Protein AF-A0A8I2GSS6-F1 (afdb_monomer_lite)

Radius of gyration: 16.84 Å; chains: 1; bounding box: 35×29×45 Å

Sequence (71 aa):
MDTHEAGDLVQPIRAGVISTDAVHATLDELCRRNVPARTSNDEITLYKAVGTALADLAAATMVYEAALIAG

InterPro domains:
  IPR003462 Ornithine cyclodeaminase/mu-crystallin [PF02423] (3-67)
  IPR036291 NAD(P)-binding domain superfamily [SSF51735] (3-68)

Structure (mmCIF, N/CA/C/O backbone):
data_AF-A0A8I2GSS6-F1
#
_entry.id   AF-A0A8I2GSS6-F1
#
loop_
_atom_site.group_PDB
_atom_site.id
_atom_site.type_symbol
_atom_site.label_atom_id
_atom_site.label_alt_id
_atom_site.label_comp_id
_atom_site.label_asym_id
_atom_site.label_entity_id
_atom_site.label_seq_id
_atom_site.pdbx_PDB_ins_code
_atom_site.Cartn_x
_atom_site.Cartn_y
_atom_site.Cartn_z
_atom_site.occupancy
_atom_site.B_iso_or_equiv
_atom_site.auth_seq_id
_atom_site.auth_comp_id
_atom_site.auth_asym_id
_atom_site.auth_atom_id
_atom_site.pdbx_PDB_model_num
ATOM 1 N N . MET A 1 1 ? -13.369 1.390 -3.006 1.00 52.72 1 MET A N 1
ATOM 2 C CA . MET A 1 1 ? -12.495 0.228 -3.261 1.00 52.72 1 MET A CA 1
ATOM 3 C C . MET A 1 1 ? -13.377 -1.000 -3.290 1.00 52.72 1 MET A C 1
ATOM 5 O O . MET A 1 1 ? -14.033 -1.264 -2.290 1.00 52.72 1 MET A O 1
ATOM 9 N N . ASP A 1 2 ? -13.450 -1.700 -4.420 1.00 55.06 2 ASP A N 1
ATOM 10 C CA . ASP A 1 2 ? -14.207 -2.947 -4.499 1.00 55.06 2 ASP A CA 1
ATOM 11 C C . ASP A 1 2 ? -13.463 -4.023 -3.707 1.00 55.06 2 ASP A C 1
ATOM 13 O O . ASP A 1 2 ? -12.436 -4.551 -4.126 1.00 55.06 2 ASP A O 1
ATOM 17 N N . THR A 1 3 ? -13.974 -4.352 -2.524 1.00 59.16 3 THR A N 1
ATOM 18 C CA . THR A 1 3 ? -13.459 -5.406 -1.639 1.00 59.16 3 THR A CA 1
ATOM 19 C C . THR A 1 3 ? -13.778 -6.806 -2.172 1.00 59.16 3 THR A C 1
ATOM 21 O O . THR A 1 3 ? -14.038 -7.713 -1.393 1.00 59.16 3 THR A O 1
ATOM 24 N N . HIS A 1 4 ? -13.798 -6.998 -3.492 1.00 62.81 4 HIS A N 1
ATOM 25 C CA . HIS A 1 4 ? -14.201 -8.247 -4.144 1.00 62.81 4 HIS A CA 1
ATOM 26 C C . HIS A 1 4 ? -13.009 -9.069 -4.646 1.00 62.81 4 HIS A C 1
ATOM 28 O O . HIS A 1 4 ? -13.093 -10.294 -4.678 1.00 62.81 4 HIS A O 1
ATOM 34 N N . GLU A 1 5 ? -11.892 -8.420 -4.981 1.00 69.12 5 GLU A N 1
ATOM 35 C CA . GLU A 1 5 ? -10.728 -9.087 -5.586 1.00 69.12 5 GLU A CA 1
ATOM 36 C C . GLU A 1 5 ? -9.646 -9.457 -4.560 1.00 69.12 5 GLU A C 1
ATOM 38 O O . GLU A 1 5 ? -8.889 -10.409 -4.743 1.00 69.12 5 GLU A O 1
ATOM 43 N N . ALA A 1 6 ? -9.578 -8.734 -3.439 1.00 77.62 6 ALA A N 1
ATOM 44 C CA . ALA A 1 6 ? -8.571 -8.952 -2.406 1.00 77.62 6 ALA A CA 1
ATOM 45 C C . ALA A 1 6 ? -9.026 -10.028 -1.412 1.00 77.62 6 ALA A C 1
ATOM 47 O O . ALA A 1 6 ? -9.564 -9.694 -0.358 1.00 77.62 6 ALA A O 1
ATOM 48 N N . GLY A 1 7 ? -8.804 -11.312 -1.717 1.00 77.75 7 GLY A N 1
ATOM 49 C CA . GLY A 1 7 ? -9.195 -12.433 -0.842 1.00 77.75 7 GLY A 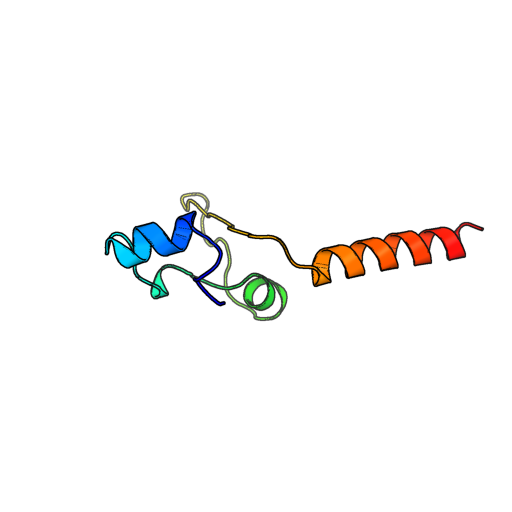CA 1
ATOM 50 C C . GLY A 1 7 ? -8.764 -12.266 0.625 1.00 77.75 7 GLY A C 1
ATOM 51 O O . GLY A 1 7 ? -9.551 -12.554 1.525 1.00 77.75 7 GLY A O 1
ATOM 52 N N . ASP A 1 8 ? -7.581 -11.684 0.846 1.00 85.56 8 ASP A N 1
ATOM 53 C CA . ASP A 1 8 ? -7.013 -11.376 2.170 1.00 85.56 8 ASP A CA 1
ATOM 54 C C . ASP A 1 8 ? -7.824 -10.346 2.983 1.00 85.56 8 ASP A C 1
ATOM 56 O O . ASP A 1 8 ? -7.664 -10.259 4.195 1.00 85.56 8 ASP A O 1
ATOM 60 N N . LEU A 1 9 ? -8.693 -9.560 2.337 1.00 87.94 9 LEU A N 1
ATOM 61 C CA . LEU A 1 9 ? -9.639 -8.637 2.980 1.00 87.94 9 LEU A CA 1
ATOM 62 C C . LEU A 1 9 ? -11.070 -9.180 2.930 1.00 87.94 9 LEU A C 1
ATOM 64 O O . LEU A 1 9 ? -11.792 -9.115 3.923 1.00 87.94 9 LEU A O 1
ATOM 68 N N . VAL A 1 10 ? -11.478 -9.761 1.795 1.00 88.44 10 VAL A N 1
ATOM 69 C CA . VAL A 1 10 ? -12.841 -10.277 1.595 1.00 88.44 10 VAL A CA 1
ATOM 70 C C . VAL A 1 10 ? -13.172 -11.353 2.626 1.00 88.44 10 VAL A C 1
ATOM 72 O O . VAL A 1 10 ? -14.257 -11.340 3.208 1.00 88.44 10 VAL A O 1
ATOM 75 N N . GLN A 1 11 ? -12.262 -12.310 2.837 1.00 91.25 11 GLN A N 1
ATOM 76 C CA . GLN A 1 11 ? -12.532 -13.458 3.701 1.00 91.25 11 GLN A CA 1
ATOM 77 C C . GLN A 1 11 ? -12.647 -13.047 5.178 1.00 91.25 11 GLN A C 1
ATOM 79 O O . GLN A 1 11 ? -13.660 -13.404 5.782 1.00 91.25 11 GLN A O 1
ATOM 84 N N . PRO A 1 12 ? -11.722 -12.251 5.761 1.00 92.00 12 PRO A N 1
ATOM 85 C CA . PRO A 1 12 ? -11.874 -11.770 7.136 1.00 92.00 12 PRO A CA 1
ATOM 86 C C . PRO A 1 12 ? -13.113 -10.897 7.357 1.00 92.00 12 PRO A C 1
ATOM 88 O O . PRO A 1 12 ? -13.751 -11.023 8.401 1.00 92.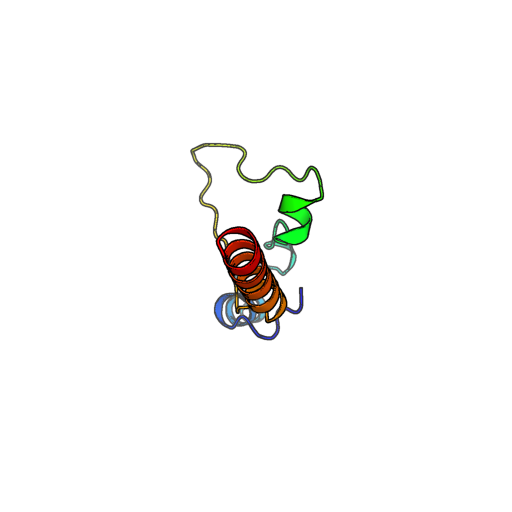00 12 PRO A O 1
ATOM 91 N N . ILE A 1 13 ? -13.492 -10.066 6.375 1.00 91.19 13 ILE A N 1
ATOM 92 C CA . ILE A 1 13 ? -14.723 -9.260 6.440 1.00 91.19 13 ILE A CA 1
ATOM 93 C C . ILE A 1 13 ? -15.957 -10.165 6.469 1.00 91.19 13 ILE A C 1
ATOM 95 O O . ILE A 1 13 ? -16.819 -10.018 7.332 1.00 91.19 13 ILE A O 1
ATOM 99 N N . ARG A 1 14 ? -16.038 -11.150 5.564 1.00 90.81 14 ARG A N 1
ATOM 100 C CA . ARG A 1 14 ? -17.152 -12.116 5.531 1.00 90.81 14 ARG A CA 1
ATOM 101 C C . ARG A 1 14 ? -17.224 -12.978 6.790 1.00 90.81 14 ARG A C 1
ATOM 103 O O . ARG A 1 14 ? -18.317 -13.337 7.210 1.00 90.81 14 ARG A O 1
ATOM 110 N N . ALA A 1 15 ? -16.076 -13.302 7.379 1.00 94.88 15 ALA A N 1
ATOM 111 C CA . ALA A 1 15 ? -15.985 -14.025 8.643 1.00 94.88 15 ALA A CA 1
ATOM 112 C C . ALA A 1 15 ? -16.310 -13.150 9.871 1.00 94.88 15 ALA A C 1
ATOM 114 O O . ALA A 1 15 ? -16.361 -13.672 10.982 1.00 94.88 15 ALA A O 1
ATOM 115 N N . GLY A 1 16 ? -16.517 -11.838 9.696 1.00 94.62 16 GLY A N 1
ATOM 116 C CA . GLY A 1 16 ? -16.815 -10.897 10.779 1.00 94.62 16 GLY A CA 1
ATOM 117 C C . GLY A 1 16 ? -15.622 -10.568 11.682 1.00 94.62 16 GLY A C 1
ATOM 118 O O . GLY A 1 16 ? -15.813 -10.006 12.755 1.00 94.62 16 GLY A O 1
ATOM 119 N N . VAL A 1 17 ? -14.396 -10.913 11.273 1.00 96.44 17 VAL A N 1
ATOM 120 C CA . VAL A 1 17 ? -13.167 -10.652 12.046 1.00 96.44 17 VAL A CA 1
ATOM 121 C C . VAL A 1 17 ? -12.788 -9.170 11.997 1.00 96.44 17 VAL A C 1
ATOM 123 O O . VAL A 1 17 ? -12.274 -8.627 12.970 1.00 96.44 17 VAL A O 1
ATOM 126 N N . ILE A 1 18 ? -13.063 -8.514 10.869 1.00 93.19 18 ILE A N 1
ATOM 127 C CA . ILE A 1 18 ? -12.891 -7.071 10.666 1.00 93.19 18 ILE A CA 1
ATOM 128 C C . ILE A 1 18 ? -14.113 -6.514 9.927 1.00 93.19 18 ILE A C 1
ATOM 130 O O . ILE A 1 18 ? -14.780 -7.242 9.194 1.00 93.19 18 ILE A O 1
ATOM 134 N N . SER A 1 19 ? -14.408 -5.227 10.097 1.00 91.44 19 SER A N 1
ATOM 135 C CA . SER A 1 19 ? -15.424 -4.535 9.296 1.00 91.44 19 SER A CA 1
ATOM 136 C C . SER A 1 19 ? -14.805 -3.907 8.044 1.00 91.44 19 SER A C 1
ATOM 138 O O . SER A 1 19 ? -13.588 -3.762 7.937 1.00 91.44 19 SER A O 1
ATOM 140 N N . THR A 1 20 ? -15.643 -3.484 7.096 1.00 86.25 20 THR A N 1
ATOM 141 C CA . THR A 1 20 ? -15.200 -2.660 5.957 1.00 86.25 20 THR A CA 1
ATOM 142 C C . THR A 1 20 ? -14.563 -1.345 6.401 1.00 86.25 20 THR A C 1
ATOM 144 O O . THR A 1 20 ? -13.651 -0.860 5.739 1.00 86.25 20 THR A O 1
ATOM 147 N N . ASP A 1 21 ? -14.984 -0.819 7.552 1.00 88.50 21 ASP A N 1
ATOM 148 C CA . ASP A 1 21 ? -14.463 0.421 8.136 1.00 88.50 21 ASP A CA 1
ATOM 149 C C . ASP A 1 21 ? -13.058 0.247 8.736 1.00 88.50 21 ASP A C 1
ATOM 151 O O . ASP A 1 21 ? -12.413 1.227 9.096 1.00 88.50 21 ASP A O 1
ATOM 155 N N . ALA A 1 22 ? -12.549 -0.989 8.820 1.00 88.75 22 ALA A N 1
ATOM 156 C CA . ALA A 1 22 ? -11.156 -1.245 9.177 1.00 88.75 22 ALA A CA 1
ATOM 157 C C . ALA A 1 22 ? -10.173 -0.753 8.095 1.00 88.75 22 ALA A C 1
ATOM 159 O O . ALA A 1 22 ? -8.977 -0.619 8.360 1.00 88.75 22 ALA A O 1
ATOM 160 N N . VAL A 1 23 ? -10.652 -0.479 6.875 1.00 90.75 23 VAL A N 1
ATOM 161 C CA . VAL A 1 23 ? -9.850 0.158 5.828 1.00 90.75 23 VAL A CA 1
ATOM 162 C C . VAL A 1 23 ? -9.801 1.662 6.094 1.00 90.75 23 VAL A C 1
ATOM 164 O O . VAL A 1 23 ? -10.719 2.393 5.740 1.00 90.75 23 VAL A O 1
ATOM 167 N N . HIS A 1 24 ? -8.702 2.115 6.701 1.00 92.19 24 HIS A N 1
ATOM 168 C CA . HIS A 1 24 ? -8.487 3.521 7.071 1.00 92.19 24 HIS A CA 1
ATOM 169 C C . HIS A 1 24 ? -8.574 4.489 5.885 1.00 92.19 24 HIS A C 1
ATOM 171 O O . HIS A 1 24 ? -9.206 5.538 5.976 1.00 92.19 24 HIS A O 1
ATOM 177 N N . ALA A 1 25 ? -7.918 4.144 4.776 1.00 92.19 25 ALA A N 1
ATOM 178 C CA . ALA A 1 25 ? -7.903 4.948 3.563 1.00 92.19 25 ALA A CA 1
ATOM 179 C C . ALA A 1 25 ? -7.428 4.124 2.365 1.00 92.19 25 ALA A C 1
ATOM 181 O O . ALA A 1 25 ? -6.685 3.147 2.500 1.00 92.19 25 ALA A O 1
ATOM 182 N N . THR A 1 26 ? -7.819 4.561 1.177 1.00 90.75 26 THR A N 1
ATOM 183 C CA . THR A 1 26 ? -7.238 4.106 -0.090 1.00 90.75 26 THR A CA 1
ATOM 184 C C . THR A 1 26 ? -5.911 4.817 -0.384 1.00 90.75 26 THR A C 1
ATOM 186 O O . THR A 1 26 ? -5.603 5.863 0.190 1.00 90.75 26 THR A O 1
ATOM 189 N N . LEU A 1 27 ? -5.097 4.266 -1.294 1.00 90.75 27 LEU A N 1
ATOM 190 C CA . LEU A 1 27 ? -3.813 4.885 -1.649 1.00 90.75 27 LEU A CA 1
ATOM 191 C C . LEU A 1 27 ? -4.000 6.270 -2.286 1.00 90.75 27 LEU A C 1
ATOM 193 O O . LEU A 1 27 ? -3.235 7.183 -1.991 1.00 90.75 27 LEU A O 1
ATOM 197 N N . ASP A 1 28 ? -5.018 6.455 -3.127 1.00 90.06 28 ASP A N 1
ATOM 198 C CA . ASP A 1 28 ? -5.299 7.754 -3.736 1.00 90.06 28 ASP A CA 1
ATOM 199 C C . ASP A 1 28 ? -5.740 8.792 -2.699 1.00 90.06 28 ASP A C 1
ATOM 20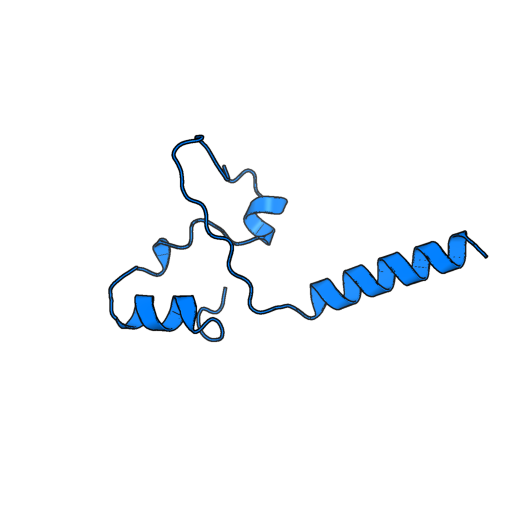1 O O . ASP A 1 28 ? -5.328 9.949 -2.792 1.00 90.06 28 ASP A O 1
ATOM 205 N N . GLU A 1 29 ? -6.494 8.387 -1.676 1.00 92.62 29 GLU A N 1
ATOM 206 C CA . GLU A 1 29 ? -6.817 9.257 -0.548 1.00 92.62 29 GLU A CA 1
ATOM 207 C C . GLU A 1 29 ? -5.575 9.627 0.257 1.00 92.62 29 GLU A C 1
ATOM 209 O O . GLU A 1 29 ? -5.400 10.802 0.551 1.00 92.62 29 GLU A O 1
ATOM 214 N N . LEU A 1 30 ? -4.684 8.678 0.553 1.00 92.75 30 LEU A N 1
ATOM 215 C CA . LEU A 1 30 ? -3.430 8.968 1.258 1.00 92.75 30 LEU A CA 1
ATOM 216 C C . LEU A 1 30 ? -2.505 9.900 0.461 1.00 92.75 30 LEU A C 1
ATOM 218 O O . LEU A 1 30 ? -1.800 10.717 1.046 1.00 92.75 30 LEU A O 1
ATOM 222 N N . CYS A 1 31 ? -2.495 9.796 -0.871 1.00 91.12 31 CYS A N 1
ATOM 223 C CA . CYS A 1 31 ? -1.666 10.650 -1.720 1.00 91.12 31 CYS A CA 1
ATOM 224 C C . CYS A 1 31 ? -2.260 12.048 -1.944 1.00 91.12 31 CYS A C 1
ATOM 226 O O . CYS A 1 31 ? -1.509 13.005 -2.124 1.00 91.12 31 CYS A O 1
ATOM 228 N N . ARG A 1 32 ? -3.592 12.171 -2.024 1.00 89.19 32 ARG A N 1
ATOM 229 C CA . ARG A 1 32 ? -4.267 13.407 -2.472 1.00 89.19 32 ARG A CA 1
ATOM 230 C C . ARG A 1 32 ? -4.996 14.150 -1.368 1.00 89.19 32 ARG A C 1
ATOM 232 O O . ARG A 1 32 ? -5.209 15.355 -1.480 1.00 89.19 32 ARG A O 1
ATOM 239 N N . ARG A 1 33 ? -5.457 13.438 -0.347 1.00 74.06 33 ARG A N 1
ATOM 240 C CA . ARG A 1 33 ? -6.205 14.002 0.771 1.00 74.06 33 ARG A CA 1
ATOM 241 C C . ARG A 1 33 ? -5.253 14.064 1.953 1.00 74.06 33 ARG A C 1
ATOM 243 O O . ARG A 1 33 ? -4.393 13.209 2.117 1.00 74.06 33 ARG A O 1
ATOM 250 N N . ASN A 1 34 ? -5.403 15.085 2.787 1.00 80.25 34 ASN A N 1
ATOM 251 C CA . ASN A 1 34 ? -4.568 15.277 3.973 1.00 80.25 34 ASN A CA 1
ATOM 252 C C . ASN A 1 34 ? -4.976 14.295 5.095 1.00 80.25 34 ASN A C 1
ATOM 254 O O . ASN A 1 34 ? -5.260 14.701 6.220 1.00 80.25 34 ASN A O 1
ATOM 258 N N . VAL A 1 35 ? -5.121 13.012 4.750 1.00 89.50 35 VAL A N 1
ATOM 259 C CA . VAL A 1 35 ? -5.452 11.925 5.664 1.00 89.50 35 VAL A CA 1
ATOM 260 C C . VAL A 1 35 ? -4.168 11.564 6.404 1.00 89.50 35 VAL A C 1
ATOM 262 O O . VAL A 1 35 ? -3.181 11.211 5.755 1.00 89.50 35 VAL A O 1
ATOM 265 N N . PRO A 1 36 ? -4.145 11.644 7.746 1.00 89.75 36 PRO A N 1
ATOM 266 C CA . PRO A 1 36 ? -3.005 11.178 8.517 1.00 89.75 36 PRO A CA 1
ATOM 267 C C . PRO A 1 36 ? -2.772 9.698 8.211 1.00 89.75 36 PRO A C 1
ATOM 269 O O . PRO A 1 36 ? -3.680 8.886 8.381 1.00 89.75 36 PRO A O 1
ATOM 272 N N . ALA A 1 37 ? -1.580 9.366 7.718 1.00 90.38 37 ALA A N 1
ATOM 273 C CA . ALA A 1 37 ? -1.181 7.988 7.471 1.00 90.38 37 ALA A CA 1
ATOM 274 C C . ALA A 1 37 ? -0.762 7.344 8.804 1.00 90.38 37 ALA A C 1
ATOM 276 O O . ALA A 1 37 ? -1.587 7.115 9.680 1.00 90.38 37 ALA A O 1
ATOM 277 N N . ARG A 1 38 ? 0.533 7.101 8.991 1.00 94.19 38 ARG A N 1
ATOM 278 C CA . ARG A 1 38 ? 1.094 6.677 10.273 1.00 94.19 38 ARG A CA 1
ATOM 279 C C . ARG A 1 38 ? 1.195 7.868 11.223 1.00 94.19 38 ARG A C 1
ATOM 281 O O . ARG A 1 38 ? 1.787 8.882 10.856 1.00 94.19 38 ARG A O 1
ATOM 288 N N . THR A 1 39 ? 0.668 7.729 12.436 1.00 94.88 39 THR A N 1
ATOM 289 C CA . THR A 1 39 ? 0.670 8.788 13.459 1.00 94.88 39 THR A CA 1
ATOM 290 C C . THR A 1 39 ? 1.583 8.492 14.646 1.00 94.88 39 THR A C 1
ATOM 292 O O . THR A 1 39 ? 1.960 9.413 15.369 1.00 94.88 39 THR A O 1
ATOM 295 N N . SER A 1 40 ? 2.008 7.236 14.822 1.00 96.88 40 SER A N 1
ATOM 296 C CA . SER A 1 40 ? 2.985 6.860 15.849 1.00 96.88 40 SER A CA 1
ATOM 297 C C . SER A 1 40 ? 3.896 5.701 15.422 1.00 96.88 40 SER A C 1
ATOM 299 O O . SER A 1 40 ? 3.641 4.986 14.446 1.00 96.88 40 SER A O 1
ATOM 301 N N . ASN A 1 41 ? 4.991 5.516 16.163 1.00 96.81 41 ASN A N 1
ATOM 302 C CA . ASN A 1 41 ? 5.928 4.410 15.940 1.00 96.81 41 ASN A CA 1
ATOM 303 C C . ASN A 1 41 ? 5.390 3.060 16.437 1.00 96.81 41 ASN A C 1
ATOM 305 O O . ASN A 1 41 ? 5.867 2.027 15.977 1.00 96.81 41 ASN A O 1
ATOM 309 N N . ASP A 1 42 ? 4.389 3.067 17.319 1.00 97.56 42 ASP A N 1
ATOM 310 C CA . ASP A 1 42 ? 3.805 1.851 17.899 1.00 97.56 42 ASP A CA 1
ATOM 311 C C . ASP A 1 42 ? 2.729 1.223 16.992 1.00 97.56 42 ASP A C 1
ATOM 313 O O . ASP A 1 42 ? 2.322 0.079 17.189 1.00 97.56 42 ASP A O 1
ATOM 317 N N . GLU A 1 43 ? 2.266 1.950 15.970 1.00 96.56 43 GLU A N 1
ATOM 318 C CA . GLU A 1 43 ? 1.278 1.457 15.010 1.00 96.56 43 GLU A CA 1
ATOM 319 C C . GLU A 1 43 ? 1.850 0.366 14.092 1.00 96.56 43 GLU A C 1
ATOM 321 O O . GLU A 1 43 ? 2.918 0.501 13.487 1.00 96.56 43 GLU A O 1
ATOM 326 N N . ILE A 1 44 ? 1.073 -0.690 13.865 1.00 95.31 44 ILE A N 1
ATOM 327 C CA . ILE A 1 44 ? 1.319 -1.630 12.770 1.00 95.31 44 ILE A CA 1
ATOM 328 C C . ILE A 1 44 ? 0.431 -1.213 11.599 1.00 95.31 44 ILE A C 1
ATOM 330 O O . ILE A 1 44 ? -0.791 -1.204 11.713 1.00 95.31 44 ILE A O 1
ATOM 334 N N . THR A 1 45 ? 1.042 -0.874 10.463 1.00 94.50 45 THR A N 1
ATOM 335 C CA . THR A 1 45 ? 0.323 -0.467 9.247 1.00 94.50 45 THR A CA 1
ATOM 336 C C . THR A 1 45 ? 0.444 -1.544 8.182 1.00 94.50 45 THR A C 1
ATOM 338 O O . THR A 1 45 ? 1.556 -1.974 7.873 1.00 94.50 45 THR A O 1
ATOM 341 N N . LEU A 1 46 ? -0.676 -1.916 7.569 1.00 92.94 46 LEU A N 1
ATOM 342 C CA . LEU A 1 46 ? -0.718 -2.834 6.436 1.00 92.94 46 LEU A CA 1
ATOM 343 C C . LEU A 1 46 ? -1.211 -2.089 5.197 1.00 92.94 46 LEU A C 1
ATOM 345 O O . LEU A 1 46 ? -2.327 -1.580 5.176 1.00 92.94 46 LEU A O 1
ATOM 349 N N . TYR A 1 47 ? -0.395 -2.078 4.147 1.00 92.12 47 TYR A N 1
ATOM 350 C CA . TYR A 1 47 ? -0.848 -1.712 2.812 1.00 92.12 47 TYR A CA 1
ATOM 351 C C . TYR A 1 47 ? -1.147 -2.984 2.018 1.00 92.12 47 TYR A C 1
ATOM 353 O O . TYR A 1 47 ? -0.297 -3.870 1.919 1.00 92.12 47 TYR A O 1
ATOM 361 N N . LYS A 1 48 ? -2.352 -3.073 1.445 1.00 89.31 48 LYS A N 1
ATOM 362 C CA . LYS A 1 48 ? -2.765 -4.190 0.592 1.00 89.31 48 LYS A CA 1
ATOM 363 C C . LYS A 1 48 ? -3.103 -3.692 -0.810 1.00 89.31 48 LYS A C 1
ATOM 365 O O . LYS A 1 48 ? -3.935 -2.805 -0.977 1.00 89.31 48 LYS A O 1
ATOM 370 N N . ALA A 1 49 ? -2.509 -4.338 -1.811 1.00 88.25 49 ALA A N 1
ATOM 371 C CA . ALA A 1 49 ? -2.787 -4.121 -3.226 1.00 88.25 49 ALA A CA 1
ATOM 372 C C . ALA A 1 49 ? -3.098 -5.448 -3.934 1.00 88.25 49 ALA A C 1
ATOM 374 O O . ALA A 1 49 ? -2.573 -6.498 -3.555 1.00 88.25 49 ALA A O 1
ATOM 375 N N . VAL A 1 50 ? -3.943 -5.386 -4.965 1.00 86.56 50 VAL A N 1
ATOM 376 C CA . VAL A 1 50 ? -4.188 -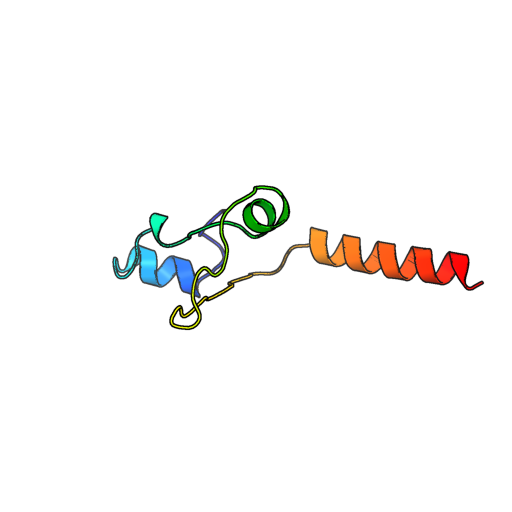6.483 -5.926 1.00 86.56 50 VAL A CA 1
ATOM 377 C C . VAL A 1 50 ? -3.517 -6.235 -7.286 1.00 86.56 50 VAL A C 1
ATOM 379 O O . VAL A 1 50 ? -3.462 -7.139 -8.109 1.00 86.56 50 VAL A O 1
ATOM 382 N N . GLY A 1 51 ? -2.937 -5.044 -7.486 1.00 85.69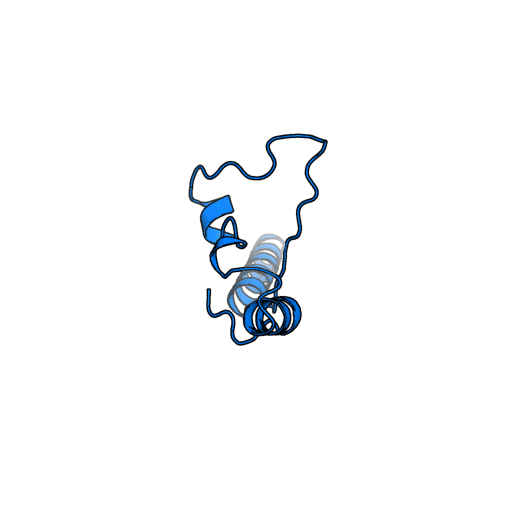 51 GLY A N 1
ATOM 383 C CA . GLY A 1 51 ? -2.399 -4.577 -8.769 1.00 85.69 51 GLY A CA 1
ATOM 384 C C . GLY A 1 51 ? -3.412 -3.718 -9.532 1.00 85.69 51 GLY A C 1
ATOM 385 O O . GLY A 1 51 ? -4.617 -3.882 -9.369 1.00 85.69 51 GLY A O 1
ATOM 386 N N . THR A 1 52 ? -2.932 -2.757 -10.328 1.00 87.69 52 THR A N 1
ATOM 387 C CA . THR A 1 52 ? -3.796 -1.919 -11.179 1.00 87.69 52 THR A CA 1
ATOM 388 C C . THR A 1 52 ? -3.087 -1.639 -12.498 1.00 87.69 52 THR A C 1
ATOM 390 O O . THR A 1 52 ? -1.929 -1.221 -12.473 1.00 87.69 52 THR A O 1
ATOM 393 N N . ALA A 1 53 ? -3.808 -1.728 -13.616 1.00 92.62 53 ALA A N 1
ATOM 394 C CA . ALA A 1 53 ? -3.270 -1.379 -14.934 1.00 92.62 53 ALA A CA 1
ATOM 395 C C . ALA A 1 53 ? -2.804 0.089 -15.033 1.00 92.62 53 ALA A C 1
ATOM 397 O O . ALA A 1 53 ? -1.940 0.421 -15.840 1.00 92.62 53 ALA A O 1
ATOM 398 N N . LEU A 1 54 ? -3.359 0.984 -14.205 1.00 91.75 54 LEU A N 1
ATOM 399 C CA . LEU A 1 54 ? -2.949 2.389 -14.160 1.00 91.75 54 LEU A CA 1
ATOM 400 C C . LEU A 1 54 ? -1.498 2.546 -13.687 1.00 91.75 54 LEU A C 1
ATOM 402 O O . LEU A 1 54 ? -0.768 3.373 -14.226 1.00 91.75 54 LEU A O 1
ATOM 406 N N . ALA A 1 55 ? -1.088 1.756 -12.692 1.00 91.50 55 ALA A N 1
ATOM 407 C CA . ALA A 1 55 ? 0.282 1.766 -12.191 1.00 91.50 55 ALA A CA 1
ATOM 408 C C . ALA A 1 55 ? 1.264 1.283 -13.268 1.00 91.50 55 ALA A C 1
ATOM 410 O O . ALA A 1 55 ? 2.301 1.914 -13.473 1.00 91.50 55 ALA A O 1
ATOM 411 N N . ASP A 1 56 ? 0.895 0.229 -14.002 1.00 96.00 56 ASP A N 1
ATOM 412 C CA . ASP A 1 56 ? 1.699 -0.300 -15.107 1.00 96.00 56 ASP A CA 1
ATOM 413 C C . ASP A 1 56 ? 1.861 0.739 -16.224 1.00 96.00 56 ASP A C 1
ATOM 415 O O . ASP A 1 56 ? 2.974 1.009 -16.676 1.00 96.00 56 ASP A O 1
ATOM 419 N N . LEU A 1 57 ? 0.760 1.383 -16.629 1.00 97.44 57 LEU A N 1
ATOM 420 C CA . LEU A 1 57 ? 0.779 2.431 -17.649 1.00 97.44 57 LEU A CA 1
ATOM 421 C C . LEU A 1 57 ? 1.625 3.633 -17.213 1.00 97.44 57 LEU A C 1
ATOM 423 O O . LEU A 1 57 ? 2.430 4.127 -17.997 1.00 97.44 57 LEU A O 1
ATOM 427 N N . ALA A 1 58 ? 1.476 4.093 -15.969 1.00 96.06 58 ALA A N 1
ATOM 428 C CA . ALA A 1 58 ? 2.256 5.214 -15.449 1.00 96.06 58 ALA A CA 1
ATOM 429 C C . ALA A 1 58 ? 3.765 4.914 -15.458 1.00 96.06 58 ALA A C 1
ATOM 431 O O . ALA A 1 58 ? 4.557 5.761 -15.875 1.00 96.06 58 ALA A O 1
ATOM 432 N N . ALA A 1 59 ? 4.162 3.704 -15.050 1.00 96.81 59 ALA A N 1
ATOM 433 C CA . ALA A 1 59 ? 5.555 3.271 -15.095 1.00 96.81 59 ALA A CA 1
ATOM 434 C C . ALA A 1 59 ? 6.082 3.186 -16.538 1.00 96.81 59 ALA A C 1
ATOM 436 O O . ALA A 1 59 ? 7.175 3.677 -16.824 1.00 96.81 59 ALA A O 1
ATOM 437 N N . ALA A 1 60 ? 5.297 2.619 -17.460 1.00 98.00 60 ALA A N 1
ATOM 438 C CA . ALA A 1 60 ? 5.667 2.517 -18.869 1.00 98.00 60 ALA A CA 1
ATOM 439 C C . ALA A 1 60 ? 5.868 3.896 -19.515 1.00 98.00 60 ALA A C 1
ATOM 441 O O . ALA A 1 60 ? 6.875 4.110 -20.190 1.00 98.00 60 ALA A O 1
ATOM 442 N N . THR A 1 61 ? 4.962 4.845 -19.262 1.00 98.06 61 THR A N 1
ATOM 443 C CA . THR A 1 61 ? 5.082 6.229 -19.744 1.00 98.06 61 THR A CA 1
ATOM 444 C C . THR A 1 61 ? 6.350 6.891 -19.216 1.00 98.06 61 THR A C 1
ATOM 446 O O . THR A 1 61 ? 7.102 7.460 -20.000 1.00 98.06 61 THR A O 1
ATOM 449 N N . MET A 1 62 ? 6.642 6.752 -17.919 1.00 97.75 62 MET A N 1
ATOM 450 C CA . MET A 1 62 ? 7.844 7.334 -17.315 1.00 97.75 62 MET A CA 1
ATOM 451 C C . MET A 1 62 ? 9.131 6.817 -17.973 1.00 97.75 62 MET A C 1
ATOM 453 O O . MET A 1 62 ? 10.031 7.599 -18.276 1.00 97.75 62 MET A O 1
ATOM 457 N N . VAL A 1 63 ? 9.221 5.507 -18.220 1.00 97.62 63 VAL A N 1
ATOM 458 C CA . VAL A 1 63 ? 10.386 4.903 -18.885 1.00 97.62 63 VAL A CA 1
ATOM 459 C C . VAL A 1 63 ? 10.481 5.347 -20.344 1.00 97.62 63 VAL A C 1
ATOM 461 O O . VAL A 1 63 ? 11.568 5.677 -20.814 1.00 97.62 63 VAL A O 1
ATOM 464 N N . TYR A 1 64 ? 9.354 5.378 -21.056 1.00 97.75 64 TYR A N 1
ATOM 465 C CA . TYR A 1 64 ? 9.299 5.805 -22.451 1.00 97.75 64 TYR A CA 1
ATOM 466 C C . TYR A 1 64 ? 9.742 7.264 -22.624 1.00 97.75 64 TYR A C 1
ATOM 468 O O . TYR A 1 64 ? 10.593 7.557 -23.461 1.00 97.75 64 TYR A O 1
ATOM 476 N N . GLU A 1 65 ? 9.226 8.174 -21.798 1.00 97.31 65 GLU A N 1
ATOM 477 C CA . GLU A 1 65 ? 9.598 9.592 -21.822 1.00 97.31 65 GLU A CA 1
ATOM 478 C C . GLU A 1 65 ? 11.074 9.801 -21.466 1.00 97.31 65 GLU A C 1
ATOM 480 O O . GLU A 1 65 ? 11.771 10.552 -22.148 1.00 97.31 65 GLU A O 1
ATOM 485 N N . ALA A 1 66 ? 11.584 9.096 -20.451 1.00 96.56 66 ALA A N 1
ATOM 486 C CA . ALA A 1 66 ? 12.998 9.157 -20.094 1.00 96.56 66 ALA A CA 1
ATOM 487 C C . ALA A 1 66 ? 13.904 8.684 -21.245 1.00 96.56 66 ALA A C 1
ATOM 489 O O . ALA A 1 66 ? 14.948 9.286 -21.494 1.00 96.56 66 ALA A O 1
ATOM 490 N N . ALA A 1 67 ? 13.494 7.642 -21.975 1.00 96.25 67 ALA A N 1
ATOM 491 C CA . ALA A 1 67 ? 14.227 7.142 -23.134 1.00 96.25 67 ALA A CA 1
ATOM 492 C C . ALA A 1 67 ? 14.226 8.134 -24.309 1.00 96.25 67 ALA A C 1
ATOM 494 O O . ALA A 1 67 ? 15.243 8.259 -24.985 1.00 96.25 67 ALA A O 1
ATOM 495 N N . LEU A 1 68 ? 13.125 8.864 -24.533 1.00 93.94 68 LEU A N 1
ATOM 496 C CA . LEU A 1 68 ? 13.055 9.914 -25.558 1.00 93.94 68 LEU A CA 1
ATOM 497 C C . LEU A 1 68 ? 13.931 11.131 -25.237 1.00 93.94 68 LEU A C 1
ATOM 499 O O . LEU A 1 68 ? 14.416 11.776 -26.156 1.00 93.94 68 LEU A O 1
ATOM 503 N N . ILE A 1 69 ? 14.111 11.464 -23.956 1.00 85.25 69 ILE A N 1
ATOM 504 C CA . ILE A 1 69 ? 14.967 12.582 -23.521 1.00 85.25 69 ILE A CA 1
ATOM 505 C C . ILE A 1 69 ? 16.456 12.203 -23.576 1.00 85.25 69 ILE A C 1
ATOM 507 O O . ILE A 1 69 ? 17.308 13.067 -23.769 1.00 85.25 69 ILE A O 1
ATOM 511 N N . ALA A 1 70 ? 16.777 10.925 -23.362 1.00 74.88 70 ALA A N 1
ATOM 512 C CA . ALA A 1 70 ? 18.150 10.422 -23.337 1.00 74.88 70 ALA A CA 1
ATOM 513 C C . ALA A 1 70 ? 18.732 10.085 -24.726 1.00 74.88 70 ALA A C 1
ATOM 515 O O . ALA A 1 70 ? 19.932 9.811 -24.812 1.00 74.88 70 ALA A O 1
ATOM 516 N N . GLY A 1 71 ? 17.899 10.059 -25.773 1.00 55.03 71 GLY A N 1
AT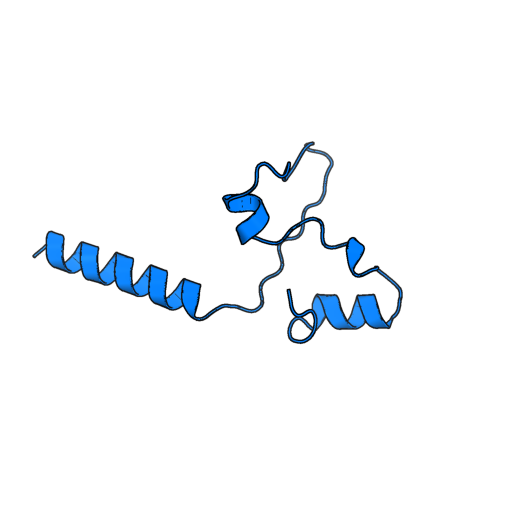OM 517 C CA . GLY A 1 71 ? 18.296 9.861 -27.174 1.00 55.03 71 GLY A CA 1
ATOM 518 C C . GLY A 1 71 ? 18.458 11.174 -27.926 1.00 55.03 71 GLY A C 1
ATOM 519 O O . GLY A 1 71 ? 19.337 11.211 -28.814 1.00 55.03 71 GLY A O 1
#

pLDDT: mean 88.61, std 10.54, range [52.72, 98.06]

Secondary structure (DSSP, 8-state):
--TTS-HHHHHHHHTTSS-GGG----HHHHHHS-------SS----------HHHHHHHHHHHHHHHHHH-

Foldseek 3Di:
DPPPQQCVRVVCCVVVVDHPVVCQDDPCCVVPPPRDDDDDPPDDDDDDDPDDVVVVVVVVVVVVVVVVVVD

Organism: Rhizobium leguminosarum bv. viciae (NCBI:txid387)